Protein AF-A0A535AWB4-F1 (afdb_monomer)

Solvent-accessible surface area (backbone atoms only — not comparable to full-atom values): 4819 Å² total; per-residue (Å²): 135,67,74,73,63,59,62,69,60,61,44,68,75,35,45,44,69,59,52,50,51,52,50,52,53,49,41,53,76,71,66,52,51,73,68,56,49,52,52,51,49,53,57,55,48,53,50,54,50,52,30,56,78,68,74,44,76,61,33,53,63,67,67,43,73,65,59,52,50,53,50,52,53,50,54,51,57,64,58,73,77,112

Secondary structure (DSSP, 8-state):
--HHHHHHHHTTS-BHHHHHHHHHHHHHHTT--HHHHHHHHHHHHHHHHHHHHTT---BGGG--HHHHHHHHHHHHHHHHT-

Structure (mmCIF, N/CA/C/O backbone):
data_AF-A0A535AWB4-F1
#
_entry.id   AF-A0A535AWB4-F1
#
loop_
_atom_site.group_PDB
_atom_site.id
_atom_site.type_symbol
_atom_site.label_atom_id
_atom_site.label_alt_id
_atom_site.label_comp_id
_atom_site.label_asym_id
_atom_site.label_entity_id
_atom_site.label_seq_id
_atom_site.pdbx_PDB_ins_code
_atom_site.Cartn_x
_atom_site.Cartn_y
_atom_site.Cartn_z
_atom_site.occupancy
_atom_site.B_iso_or_equiv
_atom_site.auth_seq_id
_atom_site.auth_comp_id
_atom_site.auth_asym_id
_atom_site.auth_atom_id
_atom_site.pdbx_PDB_model_num
ATOM 1 N N . MET A 1 1 ? -2.003 -31.339 0.198 1.00 42.47 1 MET A N 1
ATOM 2 C CA . MET A 1 1 ? -1.703 -30.111 -0.574 1.00 42.47 1 MET A CA 1
ATOM 3 C C . MET A 1 1 ? -1.984 -28.907 0.316 1.00 42.47 1 MET A C 1
ATOM 5 O O . MET A 1 1 ? -3.100 -28.753 0.790 1.00 42.47 1 MET A O 1
ATOM 9 N N . THR A 1 2 ? -0.955 -28.142 0.673 1.00 41.84 2 THR A N 1
ATOM 10 C CA . THR A 1 2 ? -0.977 -27.129 1.742 1.00 41.84 2 THR A CA 1
ATOM 11 C C . THR A 1 2 ? -1.671 -25.836 1.296 1.00 41.84 2 THR A C 1
ATOM 13 O O . THR A 1 2 ? -1.294 -25.235 0.291 1.00 41.84 2 THR A O 1
ATOM 16 N N . LYS A 1 3 ? -2.657 -25.381 2.085 1.00 46.03 3 LYS A N 1
ATOM 17 C CA . LYS A 1 3 ? -3.507 -24.179 1.898 1.00 46.03 3 LYS A CA 1
ATOM 18 C C . LYS A 1 3 ? -2.719 -22.896 1.553 1.00 46.03 3 LYS A C 1
ATOM 20 O O . LYS A 1 3 ? -3.225 -22.009 0.871 1.00 46.03 3 LYS A O 1
ATOM 25 N N . THR A 1 4 ? -1.448 -22.835 1.947 1.00 45.72 4 THR A N 1
ATOM 26 C CA . THR A 1 4 ? -0.493 -21.747 1.683 1.00 45.72 4 THR A CA 1
ATOM 27 C C . THR A 1 4 ? -0.138 -21.570 0.200 1.00 45.72 4 THR A C 1
ATOM 29 O O . THR A 1 4 ? 0.134 -20.452 -0.234 1.00 45.72 4 THR A O 1
ATOM 32 N N . ALA A 1 5 ? -0.162 -22.639 -0.605 1.00 46.22 5 ALA A N 1
ATOM 33 C CA . ALA A 1 5 ? 0.129 -22.561 -2.041 1.00 46.22 5 ALA A CA 1
ATOM 34 C C . ALA A 1 5 ? -1.013 -21.900 -2.835 1.00 46.22 5 ALA A C 1
ATOM 36 O O . ALA A 1 5 ? -0.769 -21.222 -3.831 1.00 46.22 5 ALA A O 1
ATOM 37 N N . GLN A 1 6 ? -2.253 -22.039 -2.356 1.00 42.44 6 GLN A N 1
ATOM 38 C CA . GLN A 1 6 ? -3.453 -21.532 -3.024 1.00 42.44 6 GLN A CA 1
ATOM 39 C C . GLN A 1 6 ? -3.599 -20.010 -2.881 1.00 42.44 6 GLN A C 1
ATOM 41 O O . GLN A 1 6 ? -3.983 -19.332 -3.831 1.00 42.44 6 GLN A O 1
ATOM 46 N N . LEU A 1 7 ? -3.179 -19.446 -1.741 1.00 51.78 7 LEU A N 1
ATOM 47 C CA . LEU A 1 7 ? -3.177 -17.995 -1.512 1.00 51.78 7 LEU A CA 1
ATOM 48 C C . LEU A 1 7 ? -2.169 -17.252 -2.408 1.00 51.78 7 LEU A C 1
ATOM 50 O O . LEU A 1 7 ? -2.431 -16.129 -2.829 1.00 51.78 7 LEU A O 1
ATOM 54 N N . ARG A 1 8 ? -1.051 -17.894 -2.782 1.00 52.38 8 ARG A N 1
ATOM 55 C CA . ARG A 1 8 ? -0.048 -17.316 -3.699 1.00 52.38 8 ARG A CA 1
ATOM 56 C C . ARG A 1 8 ? -0.552 -17.176 -5.141 1.00 52.38 8 ARG A C 1
ATOM 58 O O . ARG A 1 8 ? -0.025 -16.362 -5.891 1.00 52.38 8 ARG A O 1
ATOM 65 N N . GLY A 1 9 ? -1.554 -17.963 -5.541 1.00 48.16 9 GLY A N 1
ATOM 66 C CA . GLY A 1 9 ? -2.138 -17.914 -6.884 1.00 48.16 9 GLY A CA 1
ATOM 67 C C . GLY A 1 9 ? -3.153 -16.787 -7.077 1.00 48.16 9 GLY A C 1
ATOM 68 O O . GLY A 1 9 ? -3.217 -16.219 -8.164 1.00 48.16 9 GLY A O 1
ATOM 69 N N . LEU A 1 10 ? -3.893 -16.436 -6.021 1.00 54.84 10 LEU A N 1
ATOM 70 C CA . LEU A 1 10 ? -4.993 -15.467 -6.069 1.00 54.84 10 LEU A CA 1
ATOM 71 C C . LEU A 1 10 ? -4.519 -14.024 -6.287 1.00 54.84 10 LEU A C 1
ATOM 73 O O . LEU A 1 10 ? -5.236 -13.240 -6.890 1.00 54.84 10 LEU A O 1
ATOM 77 N N . GLY A 1 11 ? -3.293 -13.679 -5.881 1.00 53.28 11 GLY A N 1
ATOM 78 C CA . GLY A 1 11 ? -2.736 -12.327 -6.039 1.00 53.28 11 GLY A CA 1
ATOM 79 C C . GLY A 1 11 ? -2.404 -11.900 -7.477 1.00 53.28 11 GLY A C 1
ATOM 80 O O . GLY A 1 11 ? -2.009 -10.757 -7.684 1.00 53.28 11 GLY A O 1
ATOM 81 N N . ARG A 1 12 ? -2.541 -12.789 -8.475 1.00 56.88 12 ARG A N 1
ATOM 82 C CA . ARG A 1 12 ? -2.075 -12.552 -9.857 1.00 56.88 12 ARG A CA 1
ATOM 83 C C . ARG A 1 12 ? -2.986 -11.690 -10.738 1.00 56.88 12 ARG A C 1
ATOM 85 O O . ARG A 1 12 ? -2.593 -11.350 -11.846 1.00 56.88 12 ARG A O 1
ATOM 92 N N . GLY A 1 13 ? -4.170 -11.326 -10.252 1.00 67.75 13 GLY A N 1
ATOM 93 C CA . GLY A 1 13 ? -5.113 -10.457 -10.968 1.00 67.75 13 GLY A CA 1
ATOM 94 C C . GLY A 1 13 ? -5.956 -9.585 -10.043 1.00 67.75 13 GLY A C 1
ATOM 95 O O . GLY A 1 13 ? -7.007 -9.107 -10.450 1.00 67.75 13 GLY A O 1
ATOM 96 N N . LEU A 1 14 ? -5.538 -9.419 -8.784 1.00 87.19 14 LEU A N 1
ATOM 97 C CA . LEU A 1 14 ? -6.268 -8.580 -7.840 1.00 87.19 14 LEU A CA 1
ATOM 98 C C . LEU A 1 14 ? -5.877 -7.121 -8.037 1.00 87.19 14 LEU A C 1
ATOM 100 O O . LEU A 1 14 ? -4.700 -6.759 -7.935 1.00 87.19 14 LEU A O 1
ATOM 104 N N . GLU A 1 15 ? -6.892 -6.302 -8.278 1.00 93.62 15 GLU A N 1
ATOM 105 C CA . GLU A 1 15 ? -6.778 -4.852 -8.247 1.00 93.62 15 GLU A CA 1
ATOM 106 C C . GLU A 1 15 ? -6.343 -4.391 -6.855 1.00 93.62 15 GLU A C 1
ATOM 108 O O . GLU A 1 15 ? -6.866 -4.842 -5.828 1.00 93.62 15 GLU A O 1
ATOM 113 N N . LEU A 1 16 ? -5.392 -3.457 -6.817 1.00 94.50 16 LEU A N 1
ATOM 114 C CA . LEU A 1 16 ? -4.878 -2.884 -5.576 1.00 94.50 16 LEU A CA 1
ATOM 115 C C . LEU A 1 16 ? -5.996 -2.251 -4.742 1.00 94.50 16 LEU A C 1
ATOM 117 O O . LEU A 1 16 ? -5.940 -2.326 -3.520 1.00 94.50 16 LEU A O 1
ATOM 121 N N . SER A 1 17 ? -7.039 -1.695 -5.368 1.00 93.19 17 SER A N 1
ATOM 122 C CA . SER A 1 17 ? -8.204 -1.152 -4.654 1.00 93.19 17 SER A CA 1
ATOM 123 C C . SER A 1 17 ? -8.880 -2.189 -3.760 1.00 93.19 17 SER A C 1
ATOM 125 O O . SER A 1 17 ? -9.182 -1.895 -2.606 1.00 93.19 17 SER A O 1
ATOM 127 N N . ASN A 1 18 ? -9.050 -3.412 -4.263 1.00 93.62 18 ASN A N 1
ATOM 128 C CA . ASN A 1 18 ? -9.737 -4.483 -3.545 1.00 93.62 18 ASN A CA 1
ATOM 129 C C . ASN A 1 18 ? -8.874 -4.991 -2.385 1.00 93.62 18 ASN A C 1
ATOM 131 O O . ASN A 1 18 ? -9.376 -5.309 -1.310 1.00 93.62 18 ASN A O 1
ATOM 135 N N . LEU A 1 19 ? -7.553 -5.037 -2.586 1.00 94.88 19 LEU A N 1
ATOM 136 C CA . LEU A 1 19 ? -6.602 -5.406 -1.537 1.00 94.88 19 LEU A CA 1
ATOM 137 C C . LEU A 1 19 ? -6.519 -4.352 -0.434 1.00 94.88 19 LEU A C 1
ATOM 139 O O . LEU A 1 19 ? -6.418 -4.711 0.736 1.00 94.88 19 LEU A O 1
ATOM 143 N N . ILE A 1 20 ? -6.580 -3.069 -0.794 1.00 95.81 20 ILE A N 1
ATOM 144 C CA . ILE A 1 20 ? -6.622 -1.970 0.173 1.00 95.81 20 ILE A CA 1
ATOM 145 C C . ILE A 1 20 ? -7.893 -2.072 1.013 1.00 95.81 20 ILE A C 1
ATOM 147 O O . ILE A 1 20 ? -7.803 -2.046 2.235 1.00 95.81 20 ILE A O 1
ATOM 151 N N . GLU A 1 21 ? -9.058 -2.251 0.392 1.00 95.94 21 GLU A N 1
ATOM 152 C CA . GLU A 1 21 ? -10.322 -2.417 1.116 1.00 95.94 21 GLU A CA 1
ATOM 153 C C . GLU A 1 21 ? -10.281 -3.619 2.071 1.00 95.94 21 GLU A C 1
ATOM 155 O O . GLU A 1 21 ? -10.556 -3.472 3.262 1.00 95.94 21 GLU A O 1
ATOM 160 N N . ALA A 1 22 ? -9.840 -4.785 1.587 1.00 96.19 22 ALA A N 1
ATOM 161 C CA . ALA A 1 22 ? -9.702 -5.981 2.415 1.00 96.19 22 ALA A CA 1
ATOM 162 C C . ALA A 1 22 ? -8.728 -5.777 3.590 1.00 96.19 22 ALA A C 1
ATOM 164 O O . ALA A 1 22 ? -8.994 -6.229 4.704 1.00 96.19 22 ALA A O 1
ATOM 165 N N . TYR A 1 23 ? -7.618 -5.069 3.369 1.00 96.75 23 TYR A N 1
ATOM 166 C CA . TYR A 1 23 ? -6.659 -4.737 4.420 1.00 96.75 23 TYR A CA 1
ATOM 167 C C . TYR A 1 23 ? -7.247 -3.789 5.475 1.00 96.75 23 TYR A C 1
ATOM 169 O O . TYR A 1 23 ? -7.035 -3.994 6.671 1.00 96.75 23 TYR A O 1
ATOM 177 N N . LEU A 1 24 ? -8.008 -2.772 5.062 1.00 97.44 24 LEU A N 1
ATOM 178 C CA . LEU A 1 24 ? -8.649 -1.835 5.990 1.00 97.44 24 LEU A CA 1
ATOM 179 C C . LEU A 1 24 ? -9.737 -2.527 6.825 1.00 97.44 24 LEU A C 1
ATOM 181 O O . LEU A 1 24 ? -9.808 -2.293 8.032 1.00 97.44 24 LEU A O 1
ATOM 185 N N . LEU A 1 25 ? -10.514 -3.432 6.220 1.00 97.50 25 LEU A N 1
ATOM 186 C CA . LEU A 1 25 ? -11.474 -4.283 6.932 1.00 97.50 25 LEU A CA 1
ATOM 187 C C . LEU A 1 25 ? -10.779 -5.197 7.949 1.00 97.50 25 LEU A C 1
ATOM 189 O O . LEU A 1 25 ? -11.237 -5.315 9.085 1.00 97.50 25 LEU A O 1
ATOM 193 N N . ALA A 1 26 ? -9.644 -5.800 7.578 1.00 97.69 26 ALA A N 1
ATOM 194 C CA . ALA A 1 26 ? -8.841 -6.592 8.508 1.00 97.69 26 ALA A CA 1
ATOM 195 C C . ALA A 1 26 ? -8.340 -5.741 9.689 1.00 97.69 26 ALA A C 1
ATOM 197 O O . ALA A 1 26 ? -8.502 -6.135 10.840 1.00 97.69 26 ALA A O 1
ATOM 198 N N . CYS A 1 27 ? -7.833 -4.529 9.432 1.00 97.06 27 CYS A N 1
ATOM 199 C CA . CYS A 1 27 ? -7.417 -3.602 10.490 1.00 97.06 27 CYS A CA 1
ATOM 200 C C . CYS A 1 27 ? -8.569 -3.242 11.442 1.00 97.06 27 CYS A C 1
ATOM 202 O O . CYS A 1 27 ? -8.361 -3.130 12.651 1.00 97.06 27 CYS A O 1
ATOM 204 N N . GLN A 1 28 ? -9.781 -3.060 10.914 1.00 97.44 28 GLN A N 1
ATOM 205 C CA . GLN A 1 28 ? -10.969 -2.813 11.729 1.00 97.44 28 GLN A CA 1
ATOM 206 C C . GLN A 1 28 ? -11.300 -4.018 12.618 1.00 97.44 28 GLN A C 1
ATOM 208 O O . GLN A 1 28 ? -11.541 -3.841 13.811 1.00 97.44 28 GLN A O 1
ATOM 213 N N . ALA A 1 29 ? -11.269 -5.232 12.063 1.00 97.62 29 ALA A N 1
ATOM 214 C CA . ALA A 1 29 ? -11.512 -6.464 12.814 1.00 97.62 29 ALA A CA 1
ATOM 215 C C . ALA A 1 29 ? -10.452 -6.712 13.906 1.00 97.62 29 ALA A C 1
ATOM 217 O O . ALA A 1 29 ? -10.772 -7.229 14.972 1.00 97.62 29 ALA A O 1
ATOM 218 N N . GLU A 1 30 ? -9.207 -6.290 13.675 1.00 97.81 30 GLU A N 1
ATOM 219 C CA . GLU A 1 30 ? -8.105 -6.340 14.648 1.00 97.81 30 GLU A CA 1
ATOM 220 C C . GLU A 1 30 ? -8.178 -5.252 15.736 1.00 97.81 30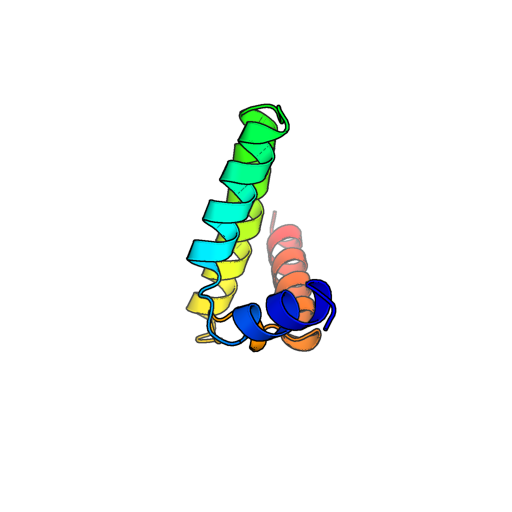 GLU A C 1
ATOM 222 O O . GLU A 1 30 ? -7.307 -5.185 16.605 1.00 97.81 30 GLU A O 1
ATOM 227 N N . GLY A 1 31 ? -9.179 -4.367 15.699 1.00 97.81 31 GLY A N 1
ATOM 228 C CA . GLY A 1 31 ? -9.348 -3.311 16.698 1.00 97.81 31 GLY A CA 1
ATOM 229 C C . GLY A 1 31 ? -8.371 -2.140 16.551 1.00 97.81 31 GLY A C 1
ATOM 230 O O . GLY A 1 31 ? -8.111 -1.426 17.522 1.00 97.81 31 GLY A O 1
ATO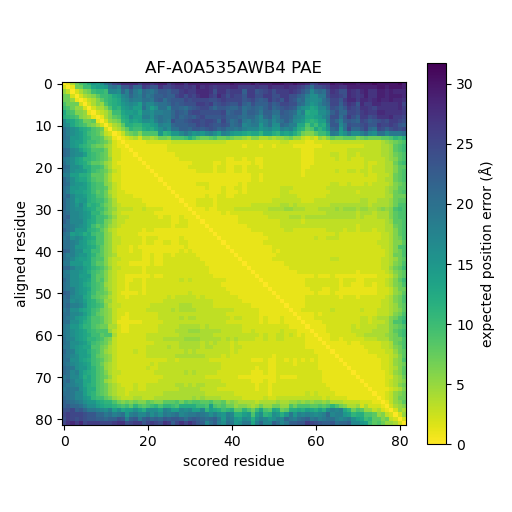M 231 N N . LYS A 1 32 ? -7.811 -1.907 15.354 1.00 97.75 32 LYS A N 1
ATOM 232 C CA . LYS A 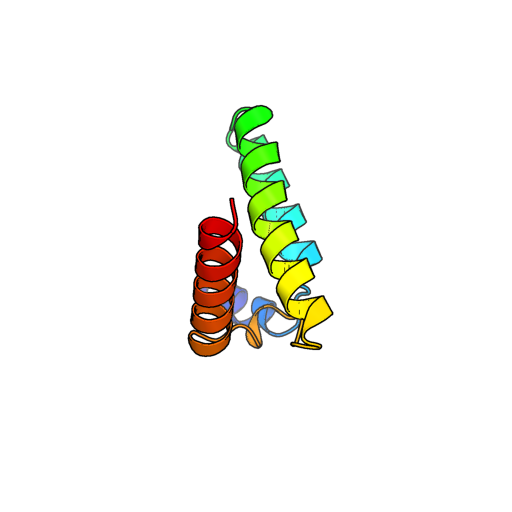1 32 ? -7.013 -0.696 15.094 1.00 97.75 32 LYS A CA 1
ATOM 233 C C . LYS A 1 32 ? -7.892 0.548 15.243 1.00 97.75 32 LYS A C 1
ATOM 235 O O . LYS A 1 32 ? -9.059 0.552 14.857 1.00 97.75 32 LYS A O 1
ATOM 240 N N . SER A 1 33 ? -7.317 1.633 15.769 1.00 98.06 33 SER A N 1
ATOM 241 C CA . SER A 1 33 ? -8.077 2.873 15.958 1.00 98.06 33 SER A CA 1
ATOM 242 C C . SER A 1 33 ? -8.578 3.432 14.613 1.00 98.06 33 SER A C 1
ATOM 244 O O . SER A 1 33 ? -7.861 3.334 13.609 1.00 98.06 33 SER A O 1
ATOM 246 N N . PRO A 1 34 ? -9.744 4.106 14.571 1.00 97.62 34 PRO A N 1
ATOM 247 C CA . PRO A 1 34 ? -10.233 4.742 13.347 1.00 97.62 34 PRO A CA 1
ATOM 248 C C . PRO A 1 34 ? -9.232 5.735 12.744 1.00 97.62 34 PRO A C 1
ATOM 250 O O . PRO A 1 34 ? -9.149 5.883 11.528 1.00 97.62 34 PRO A O 1
ATOM 253 N N . GLN A 1 35 ? -8.445 6.413 13.586 1.00 97.94 35 GLN A N 1
ATOM 254 C CA . GLN A 1 35 ? -7.402 7.327 13.129 1.00 97.94 35 GLN A CA 1
ATOM 255 C C . GLN A 1 35 ? -6.262 6.581 12.427 1.00 97.94 35 GLN A C 1
ATOM 257 O O . GLN A 1 35 ? -5.814 7.013 11.367 1.00 97.94 35 GLN A O 1
ATOM 262 N N . THR A 1 36 ? -5.827 5.448 12.981 1.00 97.25 36 THR A N 1
ATOM 263 C CA . THR A 1 36 ? -4.805 4.586 12.376 1.00 97.25 36 THR A CA 1
ATOM 264 C C . THR A 1 36 ? -5.269 4.047 11.023 1.00 97.25 36 THR A C 1
ATOM 266 O O . THR A 1 36 ? -4.518 4.117 10.055 1.00 97.25 36 THR A O 1
ATOM 269 N N . ILE A 1 37 ? -6.517 3.576 10.932 1.00 98.19 37 ILE A N 1
ATOM 270 C CA . ILE A 1 37 ? -7.095 3.053 9.684 1.00 98.19 37 ILE A CA 1
ATOM 271 C C . ILE A 1 37 ? -7.145 4.148 8.611 1.00 98.19 37 ILE A C 1
ATOM 273 O O . ILE A 1 37 ? -6.668 3.926 7.501 1.00 98.19 37 ILE A O 1
ATOM 277 N N . ARG A 1 38 ? -7.625 5.355 8.950 1.00 97.75 38 ARG A N 1
ATOM 278 C CA . ARG A 1 38 ? -7.614 6.504 8.023 1.00 97.75 38 ARG A CA 1
ATOM 279 C C . ARG A 1 38 ? -6.206 6.861 7.552 1.00 97.75 38 ARG A C 1
ATOM 281 O O . ARG A 1 38 ? -6.008 7.196 6.387 1.00 97.75 38 ARG A O 1
ATOM 288 N N . TRP A 1 39 ? -5.221 6.793 8.446 1.00 97.69 39 TRP A N 1
ATOM 289 C CA . TRP A 1 39 ? -3.831 7.058 8.087 1.00 97.69 39 TRP A CA 1
ATOM 290 C C . TRP A 1 39 ? -3.288 6.007 7.110 1.00 97.69 39 TRP A C 1
ATOM 292 O O . TRP A 1 39 ? -2.693 6.374 6.097 1.00 97.69 39 TRP A O 1
ATOM 302 N N . TYR A 1 40 ? -3.543 4.715 7.351 1.00 98.00 40 TYR A N 1
ATOM 303 C CA . TYR A 1 40 ? -3.186 3.650 6.406 1.00 98.00 40 TYR A CA 1
ATOM 304 C C . TYR A 1 40 ? -3.869 3.831 5.052 1.00 98.00 40 TYR A C 1
ATOM 306 O O . TYR A 1 40 ? -3.197 3.767 4.022 1.00 98.00 40 TYR A O 1
ATOM 314 N N . GLU A 1 41 ? -5.172 4.115 5.045 1.00 97.25 41 GLU A N 1
ATOM 315 C CA . GLU A 1 41 ? -5.929 4.381 3.824 1.00 97.25 41 GLU A CA 1
ATOM 316 C C . GLU A 1 41 ? -5.288 5.511 3.014 1.00 97.25 41 GLU A C 1
ATOM 318 O O . GLU A 1 41 ? -5.020 5.341 1.827 1.00 97.25 41 GLU A O 1
ATOM 323 N N . GLN A 1 42 ? -4.972 6.640 3.654 1.00 96.94 42 GLN A N 1
ATOM 324 C CA . GLN A 1 42 ? -4.349 7.778 2.983 1.00 96.94 42 GLN A CA 1
ATOM 325 C C . GLN A 1 42 ? -3.011 7.400 2.329 1.00 96.94 42 GLN A C 1
ATOM 327 O O . GLN A 1 42 ? -2.745 7.790 1.189 1.00 96.94 42 GLN A O 1
ATOM 332 N N . LYS A 1 43 ? -2.163 6.633 3.027 1.00 94.81 43 LYS A N 1
ATOM 333 C CA . LYS A 1 43 ? -0.863 6.195 2.492 1.00 94.81 43 LYS A CA 1
ATOM 334 C C . LYS A 1 43 ? -1.022 5.249 1.305 1.00 94.81 43 LYS A C 1
ATOM 336 O O . LYS A 1 43 ? -0.348 5.427 0.293 1.00 94.81 43 LYS A O 1
ATOM 341 N N . LEU A 1 44 ? -1.932 4.287 1.407 1.00 96.44 44 LEU A N 1
ATOM 342 C CA . LEU A 1 44 ? -2.184 3.309 0.352 1.00 96.44 44 LEU A CA 1
ATOM 343 C C . LEU A 1 44 ? -2.840 3.946 -0.880 1.00 96.44 44 LEU A C 1
ATOM 345 O O . LEU A 1 44 ? -2.444 3.651 -2.008 1.00 96.44 44 LEU A O 1
ATOM 349 N N . ARG A 1 45 ? -3.780 4.878 -0.685 1.00 95.62 45 ARG A N 1
ATOM 350 C CA . ARG A 1 45 ? -4.400 5.628 -1.787 1.00 95.62 45 ARG A CA 1
ATOM 351 C C . ARG A 1 45 ? -3.399 6.523 -2.508 1.00 95.62 45 ARG A C 1
ATOM 353 O O . ARG A 1 45 ? -3.353 6.499 -3.734 1.00 95.62 45 ARG A O 1
ATOM 360 N N . SER A 1 46 ? -2.527 7.209 -1.765 1.00 96.00 46 SER A N 1
ATOM 361 C CA . SER A 1 46 ? -1.442 8.007 -2.351 1.00 96.00 46 SER A CA 1
ATOM 362 C C . SER A 1 46 ? -0.544 7.177 -3.276 1.00 96.00 46 SER A C 1
ATOM 364 O O . SER A 1 46 ? -0.151 7.660 -4.338 1.00 96.00 46 SER A O 1
ATOM 366 N N . PHE A 1 47 ? -0.272 5.916 -2.926 1.00 96.94 47 PHE A N 1
ATOM 367 C CA . PHE A 1 47 ? 0.442 5.005 -3.818 1.00 96.94 47 PHE A CA 1
ATOM 368 C C . PHE A 1 47 ? -0.361 4.700 -5.090 1.00 96.94 47 PHE A C 1
ATOM 370 O O . PHE A 1 47 ? 0.167 4.847 -6.189 1.00 96.94 47 PHE A O 1
ATOM 377 N N . THR A 1 48 ? -1.645 4.344 -4.981 1.00 96.56 48 THR A N 1
ATOM 378 C CA . THR A 1 48 ? -2.470 4.070 -6.174 1.00 96.56 48 THR A CA 1
ATOM 379 C C . THR A 1 48 ? -2.627 5.287 -7.088 1.00 96.56 48 THR A C 1
ATOM 381 O O . THR A 1 48 ? -2.621 5.139 -8.309 1.00 96.56 48 THR A O 1
ATOM 384 N N . ASP A 1 49 ? -2.697 6.492 -6.525 1.00 96.19 49 ASP A N 1
ATOM 385 C CA . ASP A 1 49 ? -2.771 7.734 -7.296 1.00 96.19 49 ASP A CA 1
ATOM 386 C C . ASP A 1 49 ? -1.448 8.023 -8.012 1.00 96.19 49 ASP A C 1
ATOM 388 O O . ASP A 1 49 ? -1.444 8.410 -9.185 1.00 96.19 49 ASP A O 1
ATOM 392 N N . HIS A 1 50 ? -0.316 7.740 -7.360 1.00 96.44 50 HIS A N 1
ATOM 393 C CA . HIS A 1 50 ? 0.990 7.791 -8.006 1.00 96.44 50 HIS A CA 1
ATOM 394 C C . HIS A 1 50 ? 1.054 6.847 -9.216 1.00 96.44 50 HIS A C 1
ATOM 396 O O . HIS A 1 50 ? 1.456 7.280 -10.298 1.00 96.44 50 HIS A O 1
ATOM 402 N N . LEU A 1 51 ? 0.598 5.597 -9.073 1.00 97.19 51 LEU A N 1
ATOM 403 C CA . LE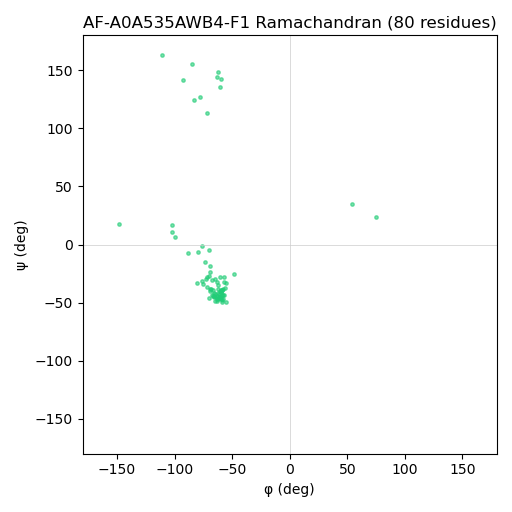U A 1 51 ? 0.565 4.639 -10.183 1.00 97.19 51 LEU A CA 1
ATOM 404 C C . LEU A 1 51 ? -0.317 5.135 -11.335 1.00 97.19 51 LEU A C 1
ATOM 406 O O . LEU A 1 51 ? 0.128 5.137 -12.484 1.00 97.19 51 LEU A O 1
ATOM 410 N N . ARG A 1 52 ? -1.524 5.635 -11.036 1.00 96.62 52 ARG A N 1
ATOM 411 C CA . ARG A 1 52 ? -2.442 6.201 -12.041 1.00 96.62 52 ARG A CA 1
ATOM 412 C C . ARG A 1 52 ? -1.827 7.373 -12.794 1.00 96.62 52 ARG A C 1
ATOM 414 O O . ARG A 1 52 ? -1.862 7.384 -14.022 1.00 96.62 52 ARG A O 1
ATOM 421 N N . SER A 1 53 ? -1.227 8.330 -12.083 1.00 96.25 53 SER A N 1
ATOM 422 C CA . SER A 1 53 ? -0.622 9.519 -12.703 1.00 96.25 53 SER A CA 1
ATOM 423 C C . SER A 1 53 ? 0.504 9.170 -13.683 1.00 96.25 53 SER A C 1
ATOM 425 O O . SER A 1 53 ? 0.721 9.882 -14.661 1.00 96.25 53 SER A O 1
ATOM 427 N N . ARG A 1 54 ? 1.182 8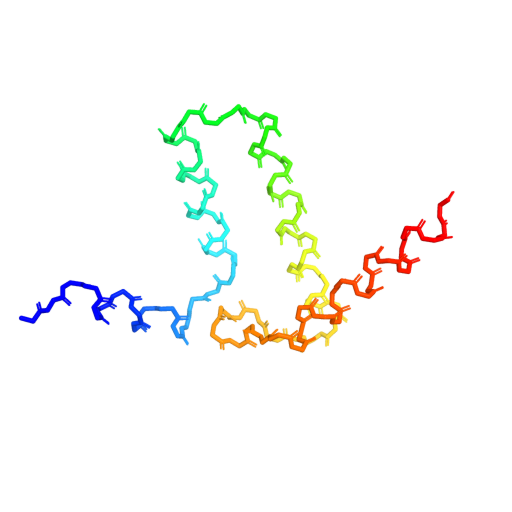.037 -13.458 1.00 95.94 54 ARG A N 1
ATOM 428 C CA . ARG A 1 54 ? 2.273 7.524 -14.296 1.00 95.94 54 ARG A CA 1
ATOM 429 C C . ARG A 1 54 ? 1.848 6.425 -15.268 1.00 95.94 54 ARG A C 1
ATOM 431 O O . ARG A 1 54 ? 2.708 5.859 -15.935 1.00 95.94 54 ARG A O 1
ATOM 438 N N . ARG A 1 55 ? 0.544 6.131 -15.363 1.00 96.69 55 ARG A N 1
ATOM 439 C CA . ARG A 1 55 ? -0.019 5.050 -16.195 1.00 96.69 55 ARG A CA 1
ATOM 440 C C . ARG A 1 55 ? 0.625 3.682 -15.915 1.00 96.69 55 ARG A C 1
ATOM 442 O O . ARG A 1 55 ? 0.810 2.879 -16.825 1.00 96.69 55 ARG A O 1
ATOM 449 N N . LEU A 1 56 ? 0.981 3.433 -14.654 1.00 96.50 56 LEU A N 1
ATOM 450 C CA . LEU A 1 56 ? 1.526 2.158 -14.194 1.00 96.50 56 LEU A CA 1
ATOM 451 C C . LEU A 1 56 ? 0.398 1.164 -13.862 1.00 96.50 56 LEU A C 1
ATOM 453 O O . LEU A 1 56 ? -0.715 1.591 -13.539 1.00 96.50 56 LEU A O 1
ATOM 457 N N . PRO A 1 57 ? 0.667 -0.154 -13.912 1.00 95.00 57 PRO A N 1
ATOM 458 C CA . PRO A 1 57 ? -0.333 -1.174 -13.603 1.00 95.00 57 PRO A CA 1
ATOM 459 C C . PRO A 1 57 ? -0.888 -1.063 -12.176 1.00 95.00 57 PRO A C 1
ATOM 461 O O . PRO A 1 57 ? -0.142 -0.801 -11.234 1.00 95.00 57 PRO A O 1
ATOM 464 N N . LEU A 1 58 ? -2.188 -1.328 -12.014 1.00 95.25 58 LEU A N 1
ATOM 465 C CA . LEU A 1 58 ? -2.899 -1.290 -10.725 1.00 95.25 58 LEU A CA 1
ATOM 466 C C . LEU A 1 58 ? -3.161 -2.676 -10.124 1.00 95.25 58 LEU A C 1
ATOM 468 O O . LEU A 1 58 ? -3.877 -2.800 -9.133 1.00 95.25 58 LEU A O 1
ATOM 472 N N . THR A 1 59 ? -2.555 -3.717 -10.687 1.00 94.31 59 THR A N 1
ATOM 473 C CA . THR A 1 59 ? -2.657 -5.086 -10.184 1.00 94.31 59 THR A CA 1
ATOM 474 C C . THR A 1 59 ? -1.511 -5.399 -9.229 1.00 94.31 59 THR A C 1
ATOM 476 O O . THR A 1 59 ? -0.361 -5.020 -9.460 1.00 94.31 59 THR A O 1
ATOM 479 N N . ALA A 1 60 ? -1.794 -6.138 -8.156 1.00 91.00 60 ALA A N 1
ATOM 480 C CA . ALA A 1 60 ? -0.786 -6.466 -7.145 1.00 91.00 60 ALA A CA 1
ATOM 481 C C . ALA A 1 60 ? 0.436 -7.209 -7.703 1.00 91.00 60 ALA A C 1
ATOM 483 O O . ALA A 1 60 ? 1.560 -6.938 -7.288 1.00 91.00 60 ALA A O 1
ATOM 484 N N . SER A 1 61 ? 0.247 -8.118 -8.659 1.00 92.38 61 SER A N 1
ATOM 485 C CA . SER A 1 61 ? 1.352 -8.879 -9.256 1.00 92.38 61 SER A CA 1
ATOM 486 C C . SER A 1 61 ? 2.294 -8.052 -10.121 1.00 92.38 61 SER A C 1
ATOM 488 O O . SER A 1 61 ? 3.403 -8.499 -10.395 1.00 92.38 61 SER A O 1
ATOM 490 N N . ALA A 1 62 ? 1.860 -6.877 -10.571 1.00 92.88 62 ALA A N 1
ATOM 491 C CA . ALA A 1 62 ? 2.685 -5.979 -11.365 1.00 92.88 62 ALA A CA 1
ATOM 492 C C . ALA A 1 62 ? 3.517 -5.023 -10.498 1.00 92.88 62 ALA A C 1
ATOM 494 O O . ALA A 1 62 ? 4.372 -4.314 -11.023 1.00 92.88 62 ALA A O 1
ATOM 495 N N . VAL A 1 63 ? 3.299 -5.005 -9.179 1.00 93.38 63 VAL A N 1
ATOM 496 C CA . VAL A 1 63 ? 4.081 -4.192 -8.249 1.00 93.38 63 VAL A CA 1
ATOM 497 C C . VAL A 1 63 ? 5.479 -4.789 -8.098 1.00 93.38 63 VAL A C 1
ATOM 499 O O . VAL A 1 63 ? 5.662 -5.862 -7.526 1.00 93.38 63 VAL A O 1
ATOM 502 N N . THR A 1 64 ? 6.484 -4.062 -8.584 1.00 95.56 64 THR A N 1
ATOM 503 C CA . THR A 1 64 ? 7.896 -4.452 -8.505 1.00 95.56 64 THR A CA 1
ATOM 504 C C . THR A 1 64 ? 8.681 -3.547 -7.546 1.00 95.56 64 THR A C 1
ATOM 506 O O . THR A 1 64 ? 8.253 -2.426 -7.245 1.00 95.56 64 THR A O 1
ATOM 509 N N . PRO A 1 65 ? 9.879 -3.969 -7.095 1.00 97.00 65 PRO A N 1
ATOM 510 C CA . PRO A 1 65 ? 10.777 -3.102 -6.330 1.00 97.00 65 PRO A CA 1
ATOM 511 C C . PRO A 1 65 ? 11.152 -1.803 -7.056 1.00 97.00 65 PRO A C 1
ATOM 513 O O . PRO A 1 65 ? 11.451 -0.797 -6.420 1.00 97.00 65 PRO A O 1
ATOM 516 N N . GLU A 1 66 ? 11.154 -1.800 -8.388 1.00 97.25 66 GLU A N 1
ATOM 517 C CA . GLU A 1 66 ? 11.423 -0.601 -9.182 1.00 97.25 66 GLU A CA 1
ATOM 518 C C . GLU A 1 66 ? 10.287 0.418 -9.089 1.00 97.25 66 GLU A C 1
ATOM 520 O O . GLU A 1 66 ? 10.545 1.582 -8.788 1.00 97.25 66 GLU A O 1
ATOM 525 N N . ILE A 1 67 ? 9.035 -0.032 -9.219 1.00 96.88 67 ILE A N 1
ATOM 526 C CA . ILE A 1 67 ? 7.855 0.814 -8.999 1.00 96.88 67 ILE A CA 1
ATOM 527 C C . ILE A 1 67 ? 7.873 1.397 -7.579 1.00 96.88 67 ILE A C 1
ATOM 529 O O . ILE A 1 67 ? 7.641 2.591 -7.391 1.00 96.88 67 ILE A O 1
ATOM 533 N N . MET A 1 68 ? 8.215 0.576 -6.581 1.00 96.50 68 MET A N 1
ATOM 534 C CA . MET A 1 68 ? 8.319 1.017 -5.187 1.00 96.50 68 MET A CA 1
ATOM 535 C C . MET A 1 68 ? 9.407 2.077 -4.985 1.00 96.50 68 MET A C 1
ATOM 537 O O . MET A 1 68 ? 9.159 3.094 -4.338 1.00 96.50 68 MET A O 1
ATOM 541 N N . ARG A 1 69 ? 10.595 1.892 -5.574 1.00 97.38 69 ARG A N 1
ATOM 542 C CA . ARG A 1 69 ? 11.666 2.902 -5.534 1.00 97.38 69 ARG A CA 1
ATOM 543 C C . ARG A 1 69 ? 11.243 4.206 -6.213 1.00 97.38 69 ARG A C 1
ATOM 545 O O . ARG A 1 69 ? 11.489 5.273 -5.657 1.00 97.38 69 ARG A O 1
ATOM 552 N N . GLY A 1 70 ? 10.561 4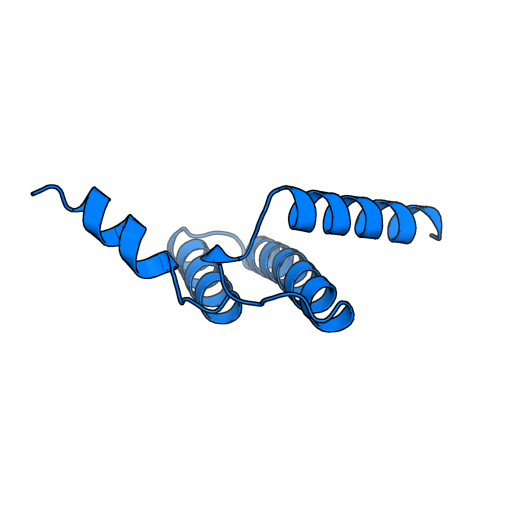.127 -7.356 1.00 96.56 70 GLY A N 1
ATOM 553 C CA . GLY A 1 70 ? 10.009 5.295 -8.046 1.00 96.56 70 GLY A CA 1
ATOM 554 C C . GLY A 1 70 ? 9.001 6.071 -7.192 1.00 96.56 70 GLY A C 1
ATOM 555 O O . GLY A 1 70 ? 9.048 7.302 -7.143 1.00 96.56 70 GLY A O 1
ATOM 556 N N . PHE A 1 71 ? 8.144 5.362 -6.454 1.00 96.81 71 PHE A N 1
ATOM 557 C CA . PHE A 1 71 ? 7.212 5.987 -5.519 1.00 96.81 71 PHE A CA 1
ATOM 558 C C . PHE A 1 71 ? 7.924 6.655 -4.337 1.00 96.81 71 PHE A C 1
ATOM 560 O O . PHE A 1 71 ? 7.617 7.799 -4.009 1.00 96.81 71 PHE A O 1
ATOM 567 N N . ILE A 1 72 ? 8.913 5.991 -3.729 1.00 96.19 72 ILE A N 1
ATOM 568 C CA . ILE A 1 72 ? 9.703 6.568 -2.628 1.00 96.19 72 ILE A CA 1
ATOM 569 C C . ILE A 1 72 ? 10.414 7.850 -3.081 1.00 9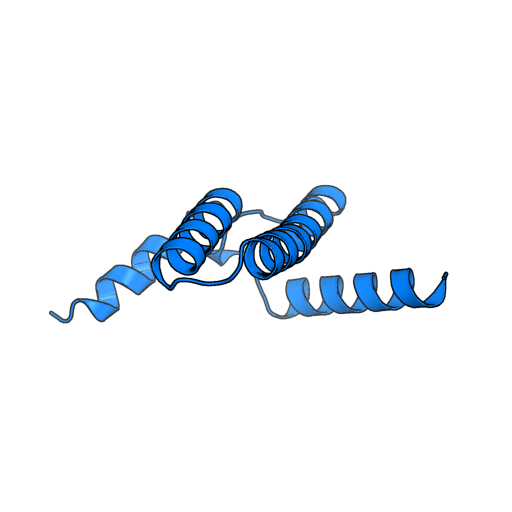6.19 72 ILE A C 1
ATOM 571 O O . ILE A 1 72 ? 10.338 8.863 -2.387 1.00 96.19 72 ILE A O 1
ATOM 575 N N . ALA A 1 73 ? 11.034 7.843 -4.264 1.00 96.06 73 ALA A N 1
ATOM 576 C CA . ALA A 1 73 ? 11.673 9.030 -4.829 1.00 96.06 73 ALA A CA 1
ATOM 577 C C . ALA A 1 73 ? 10.669 10.178 -5.048 1.00 96.06 73 ALA A C 1
ATOM 579 O O . ALA A 1 73 ? 10.960 11.335 -4.747 1.00 96.06 73 ALA A O 1
ATOM 580 N N . HIS A 1 74 ? 9.453 9.866 -5.510 1.00 94.50 74 HIS A N 1
ATOM 581 C CA . HIS A 1 74 ? 8.382 10.855 -5.624 1.00 94.50 74 HIS A CA 1
ATOM 582 C C . HIS A 1 74 ? 8.001 11.455 -4.264 1.00 94.50 74 HIS A C 1
ATOM 584 O O . HIS A 1 74 ? 7.920 12.679 -4.152 1.00 94.50 74 HIS A O 1
ATOM 590 N N . LEU A 1 75 ? 7.836 10.631 -3.224 1.00 93.94 75 LEU A N 1
ATOM 591 C CA . LEU A 1 75 ? 7.552 11.114 -1.869 1.00 93.94 75 LEU A CA 1
ATOM 592 C C . LEU A 1 75 ? 8.661 12.031 -1.340 1.00 93.94 75 LEU A C 1
ATOM 594 O O . LEU A 1 75 ? 8.361 13.056 -0.734 1.00 93.94 75 LEU A O 1
ATOM 598 N N . GLN A 1 76 ? 9.9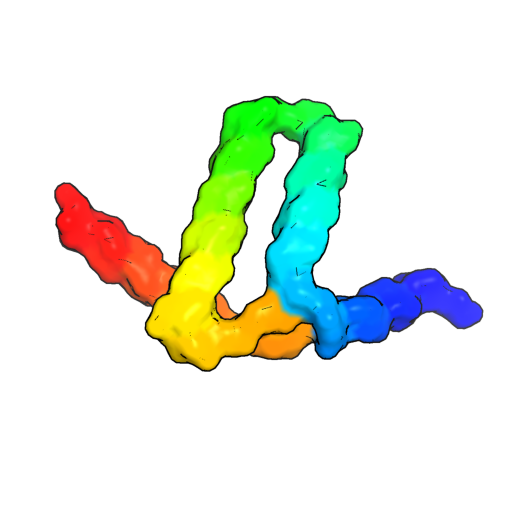26 11.691 -1.600 1.00 93.88 76 GLN A N 1
ATOM 599 C CA . GLN A 1 76 ? 11.071 12.517 -1.216 1.00 93.88 76 GLN A CA 1
ATOM 600 C C . GLN A 1 76 ? 11.040 13.875 -1.927 1.00 93.88 76 GLN A C 1
ATOM 602 O O . GLN A 1 76 ? 11.124 14.899 -1.259 1.00 93.88 76 GLN A O 1
ATOM 607 N N . SER A 1 77 ? 10.804 13.907 -3.244 1.00 90.56 77 SER A N 1
ATOM 608 C CA . SER A 1 77 ? 10.692 15.174 -3.985 1.00 90.56 77 SER A CA 1
ATOM 609 C C . SER A 1 77 ? 9.529 16.052 -3.509 1.00 90.56 77 SER A C 1
ATOM 611 O O . SER A 1 77 ? 9.672 17.265 -3.399 1.00 90.56 77 S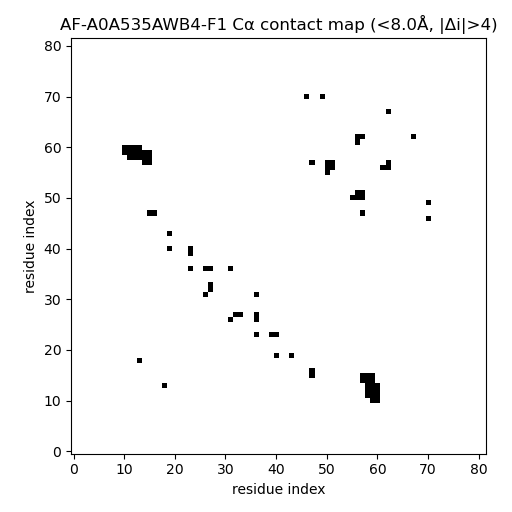ER A O 1
ATOM 613 N N . ALA A 1 78 ? 8.387 15.448 -3.169 1.00 82.44 78 ALA A N 1
ATOM 614 C CA . ALA A 1 78 ? 7.220 16.176 -2.680 1.00 82.44 78 ALA A CA 1
ATOM 615 C C . ALA A 1 78 ? 7.424 16.724 -1.255 1.00 82.44 78 ALA A C 1
ATOM 617 O O . ALA A 1 78 ? 6.832 17.741 -0.900 1.00 82.44 78 ALA A O 1
ATOM 618 N N . ALA A 1 79 ? 8.258 16.063 -0.446 1.00 75.25 79 ALA A N 1
ATOM 619 C CA . ALA A 1 79 ? 8.630 16.520 0.890 1.00 75.25 79 ALA A CA 1
ATOM 620 C C . ALA A 1 79 ? 9.658 17.663 0.859 1.00 75.25 79 ALA A C 1
ATOM 622 O O . ALA A 1 79 ? 9.618 18.521 1.730 1.00 75.25 79 ALA A O 1
ATOM 623 N N . THR A 1 80 ? 10.546 17.701 -0.141 1.00 60.19 80 THR A N 1
ATOM 624 C CA . THR A 1 80 ? 11.587 18.738 -0.285 1.00 60.19 80 THR A CA 1
ATOM 625 C C . THR A 1 80 ? 11.046 20.104 -0.734 1.00 60.19 80 THR A C 1
ATOM 627 O O . THR A 1 80 ? 11.737 21.107 -0.595 1.00 60.19 80 THR A O 1
ATOM 630 N N . HIS A 1 81 ? 9.814 20.172 -1.243 1.00 53.47 81 HIS A N 1
ATOM 631 C CA . HIS A 1 81 ? 9.159 21.424 -1.655 1.00 53.47 81 HIS A CA 1
ATOM 632 C C . HIS A 1 81 ? 8.117 21.949 -0.644 1.00 53.47 81 HIS A C 1
ATOM 634 O O . HIS A 1 81 ? 7.285 22.781 -1.007 1.00 53.47 81 HIS A O 1
ATOM 640 N N . ARG A 1 82 ? 8.142 21.464 0.603 1.00 44.75 82 ARG A N 1
ATOM 641 C CA . ARG A 1 82 ? 7.415 22.045 1.744 1.00 44.75 82 ARG A CA 1
ATOM 642 C C . ARG A 1 82 ? 8.382 22.732 2.690 1.00 44.75 82 ARG A C 1
ATOM 644 O O . ARG A 1 82 ? 7.953 23.747 3.274 1.00 44.75 82 ARG A O 1
#

Foldseek 3Di:
DDPVVVVVVVQQFDFLVVVLVVVLVVCVVVVPDPVVSVVSSVVSVLLQVVCVVVVHDRGRVSDDVVSVVVSVVVVVVVVVVD

pLDDT: mean 86.63, std 18.34, range [41.84, 98.19]

Radius of gyration: 14.94 Å; Cα contacts (8 Å, |Δi|>4): 43; chains: 1; bounding box: 23×52×33 Å

Nearest PDB structures (foldseek):
  6kko-assembly1_A  TM=4.720E-01  e=8.029E+00  Pseudomonas aeruginosa
  8hy0-assembly1_O  TM=4.585E-01  e=9.861E+00  Saccharomyces cerevisiae
  8r6s-assembly1_D  TM=3.620E-01  e=7.001E+00  Sinapis alba
  8r5o-assembly1_D  TM=3.622E-01  e=9.208E+00  Sinapis alba

Sequence (82 aa):
MTKTAQLRGLGRGLELSNLIEAYLLACQAEGKSPQTIRWYEQKLRSFTDHLRSRRLPLTASAVTPEIMRGFIAHLQSAATHR

Mean predicted aligned error: 7.06 Å